Protein AF-A0A6A7SBD0-F1 (afdb_monomer)

Structure (mmCIF, N/CA/C/O backbone):
data_AF-A0A6A7SBD0-F1
#
_entry.id   AF-A0A6A7SBD0-F1
#
loop_
_atom_site.group_PDB
_atom_site.id
_atom_site.type_symbol
_atom_site.label_atom_id
_atom_site.label_alt_id
_atom_site.label_comp_id
_atom_site.label_asym_id
_atom_site.label_entity_id
_atom_site.label_seq_id
_atom_site.pdbx_PDB_ins_code
_atom_site.Cartn_x
_atom_site.Cartn_y
_atom_site.Cartn_z
_atom_site.occupancy
_atom_site.B_iso_or_equiv
_atom_site.auth_seq_id
_atom_site.auth_comp_id
_atom_site.auth_asym_id
_atom_site.auth_atom_id
_atom_site.pdbx_PDB_model_num
ATOM 1 N N . MET A 1 1 ? 14.095 -10.327 -11.064 1.00 76.06 1 MET A N 1
ATOM 2 C CA . MET A 1 1 ? 13.354 -9.265 -10.353 1.00 76.06 1 MET A CA 1
ATOM 3 C C . MET A 1 1 ? 14.350 -8.174 -9.996 1.00 76.06 1 MET A C 1
ATOM 5 O O . MET A 1 1 ? 15.473 -8.538 -9.683 1.00 76.06 1 MET A O 1
ATOM 9 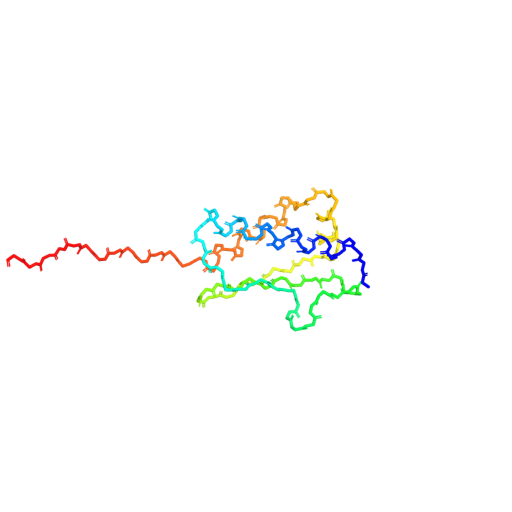N N . SER A 1 2 ? 13.999 -6.894 -10.144 1.00 86.25 2 SER A N 1
ATOM 10 C CA . SER A 1 2 ? 14.930 -5.776 -9.900 1.00 86.25 2 SER A CA 1
ATOM 11 C C . SER A 1 2 ? 15.084 -5.488 -8.402 1.00 86.25 2 SER A C 1
ATOM 13 O O . SER A 1 2 ? 14.084 -5.506 -7.682 1.00 86.25 2 SER A O 1
ATOM 15 N N . ASP A 1 3 ? 16.302 -5.169 -7.955 1.00 91.75 3 ASP A N 1
ATOM 16 C CA . ASP A 1 3 ? 16.601 -4.774 -6.568 1.00 91.75 3 ASP A CA 1
ATOM 17 C C . ASP A 1 3 ? 15.825 -3.517 -6.151 1.00 91.75 3 ASP A C 1
ATOM 19 O O . ASP A 1 3 ? 15.292 -3.451 -5.044 1.00 91.75 3 ASP A O 1
ATOM 23 N N . ALA A 1 4 ? 15.665 -2.556 -7.068 1.00 94.69 4 ALA A N 1
ATOM 24 C CA . ALA A 1 4 ? 14.893 -1.339 -6.819 1.00 94.69 4 ALA A CA 1
ATOM 25 C C . ALA A 1 4 ? 13.416 -1.645 -6.521 1.00 94.69 4 ALA A C 1
ATOM 27 O O . ALA A 1 4 ? 12.821 -1.041 -5.630 1.00 94.69 4 ALA A O 1
ATOM 28 N N . LEU A 1 5 ? 12.831 -2.623 -7.220 1.00 96.00 5 LEU A N 1
ATOM 29 C CA . LEU A 1 5 ? 11.442 -3.026 -7.000 1.00 96.00 5 LEU A CA 1
ATOM 30 C C . LEU A 1 5 ? 11.266 -3.672 -5.619 1.00 96.00 5 LEU A C 1
ATOM 32 O O . LEU A 1 5 ? 10.301 -3.367 -4.923 1.00 96.00 5 LEU A O 1
ATOM 36 N N . MET A 1 6 ? 12.204 -4.535 -5.210 1.00 96.69 6 MET A N 1
ATOM 37 C CA . MET A 1 6 ? 12.191 -5.169 -3.885 1.00 96.69 6 MET A CA 1
ATOM 38 C C . MET A 1 6 ? 12.295 -4.135 -2.768 1.00 96.69 6 MET A C 1
ATOM 40 O O . MET A 1 6 ? 11.414 -4.065 -1.914 1.00 96.69 6 MET A O 1
ATOM 44 N N . HIS A 1 7 ? 13.327 -3.294 -2.806 1.00 97.12 7 HIS A N 1
ATOM 45 C CA . HIS A 1 7 ? 13.550 -2.286 -1.772 1.00 97.12 7 HIS A CA 1
ATOM 46 C C . HIS A 1 7 ? 12.445 -1.231 -1.737 1.00 97.12 7 HIS A C 1
ATOM 48 O O . HIS A 1 7 ? 12.042 -0.774 -0.670 1.00 97.12 7 HIS A O 1
ATOM 54 N N . GLY A 1 8 ? 11.901 -0.873 -2.897 1.00 97.69 8 GLY A N 1
ATOM 55 C CA . GLY A 1 8 ? 10.762 0.024 -2.988 1.00 97.69 8 GLY A CA 1
ATOM 56 C C . GLY A 1 8 ? 9.497 -0.553 -2.351 1.00 97.69 8 GLY A C 1
ATOM 57 O O . GLY A 1 8 ? 8.817 0.123 -1.577 1.00 97.69 8 GLY A O 1
ATOM 58 N N . ALA A 1 9 ? 9.214 -1.831 -2.603 1.00 97.81 9 ALA A N 1
ATOM 59 C CA . ALA A 1 9 ? 8.099 -2.545 -1.993 1.00 97.81 9 ALA A CA 1
ATOM 60 C C . ALA A 1 9 ? 8.260 -2.706 -0.472 1.00 97.81 9 ALA A C 1
ATOM 62 O O . ALA A 1 9 ? 7.289 -2.530 0.270 1.00 97.81 9 ALA A O 1
ATOM 63 N N . GLU A 1 10 ? 9.475 -2.992 0.006 1.00 97.44 10 GLU A N 1
ATOM 64 C CA . GLU A 1 10 ? 9.810 -3.001 1.436 1.00 97.44 10 GLU A CA 1
ATOM 65 C C . GLU A 1 10 ? 9.526 -1.633 2.061 1.00 97.44 10 GLU A C 1
ATOM 67 O O . GLU A 1 10 ? 8.793 -1.544 3.048 1.00 97.44 10 GLU A O 1
ATOM 72 N N . ARG A 1 11 ? 10.000 -0.556 1.427 1.00 97.69 11 ARG A N 1
ATOM 73 C CA . ARG A 1 11 ? 9.817 0.815 1.911 1.00 97.69 11 ARG A CA 1
ATOM 74 C C . ARG A 1 11 ? 8.350 1.227 1.992 1.00 97.69 11 ARG A C 1
ATOM 76 O O . ARG A 1 11 ? 7.925 1.844 2.968 1.00 97.69 11 ARG A O 1
ATOM 83 N N . ILE A 1 12 ? 7.557 0.865 0.987 1.00 98.44 12 ILE A N 1
ATOM 84 C CA . ILE A 1 12 ? 6.108 1.097 0.982 1.00 98.44 12 ILE A CA 1
ATOM 85 C C . ILE A 1 12 ? 5.427 0.278 2.088 1.00 98.44 12 ILE A C 1
ATOM 87 O O . ILE A 1 12 ? 4.554 0.791 2.786 1.00 98.44 12 ILE A O 1
ATOM 91 N N . THR A 1 13 ? 5.849 -0.970 2.302 1.00 98.19 13 THR A N 1
ATOM 92 C CA . THR A 1 13 ? 5.299 -1.836 3.358 1.00 98.19 13 THR A CA 1
ATOM 93 C C . THR A 1 13 ? 5.585 -1.276 4.754 1.00 98.19 13 THR A C 1
ATOM 95 O O . THR A 1 13 ? 4.697 -1.259 5.609 1.00 98.19 13 THR A O 1
ATOM 98 N N . GLU A 1 14 ? 6.799 -0.775 4.994 1.00 97.31 14 GLU A N 1
ATOM 99 C CA . GLU A 1 14 ? 7.148 -0.048 6.220 1.00 97.31 14 GLU A CA 1
ATOM 100 C C . GLU A 1 14 ? 6.254 1.176 6.405 1.00 97.31 14 GLU A C 1
ATOM 102 O O . GLU A 1 14 ? 5.673 1.364 7.475 1.00 97.31 14 GLU A O 1
ATOM 107 N N . ARG A 1 15 ? 6.067 1.961 5.338 1.00 97.62 15 ARG A N 1
ATOM 108 C CA . ARG A 1 15 ? 5.242 3.166 5.379 1.00 97.62 15 ARG A CA 1
ATOM 109 C C . ARG A 1 15 ? 3.786 2.875 5.735 1.00 97.62 15 ARG A C 1
ATOM 111 O O . ARG A 1 15 ? 3.202 3.603 6.537 1.00 97.62 15 ARG A O 1
ATOM 118 N N . VAL A 1 16 ? 3.210 1.794 5.205 1.00 97.88 16 VAL A N 1
ATOM 119 C CA . VAL A 1 16 ? 1.869 1.332 5.600 1.00 97.88 16 VAL A CA 1
ATOM 120 C C . VAL A 1 16 ? 1.807 1.048 7.098 1.00 97.88 16 VAL A C 1
ATOM 122 O O . VAL A 1 16 ? 0.866 1.483 7.758 1.00 97.88 16 VAL A O 1
ATOM 125 N N . ARG A 1 17 ? 2.809 0.361 7.659 1.00 96.94 17 ARG A N 1
ATOM 126 C CA . ARG A 1 17 ? 2.848 0.036 9.095 1.00 96.94 17 ARG A CA 1
ATOM 127 C C . ARG A 1 17 ? 2.981 1.287 9.963 1.00 96.94 17 ARG A C 1
ATOM 129 O O . ARG A 1 17 ? 2.288 1.393 10.973 1.00 96.94 17 ARG A O 1
ATOM 136 N N . GLU A 1 18 ? 3.818 2.243 9.564 1.00 96.50 18 GLU A N 1
ATOM 137 C CA . GLU A 1 18 ? 3.946 3.540 10.244 1.00 96.50 18 GLU A CA 1
ATOM 138 C C . GLU A 1 18 ? 2.609 4.290 10.277 1.00 96.50 18 GLU A C 1
ATOM 140 O O . GLU A 1 18 ? 2.166 4.736 11.337 1.00 96.50 18 GLU A O 1
ATOM 145 N N . ARG A 1 19 ? 1.951 4.400 9.117 1.00 94.94 19 ARG A N 1
ATOM 146 C CA . ARG A 1 19 ? 0.667 5.092 8.962 1.00 94.94 19 ARG A CA 1
ATOM 147 C C . ARG A 1 19 ? -0.447 4.400 9.739 1.00 94.94 19 ARG A C 1
ATOM 149 O O . ARG A 1 19 ? -1.203 5.072 10.435 1.00 94.94 19 ARG A O 1
ATOM 156 N N . ALA A 1 20 ? -0.517 3.073 9.679 1.00 94.00 20 ALA A N 1
ATOM 157 C CA . ALA A 1 20 ? -1.498 2.300 10.429 1.00 94.00 20 ALA A CA 1
ATOM 158 C C . ALA A 1 20 ? -1.331 2.485 11.940 1.00 94.00 20 ALA A C 1
ATOM 160 O O . ALA A 1 20 ? -2.315 2.720 12.635 1.00 94.00 20 ALA A O 1
ATOM 161 N N . ASN A 1 21 ? -0.093 2.461 12.443 1.00 93.50 21 ASN A N 1
ATOM 162 C CA . ASN A 1 21 ? 0.186 2.715 13.854 1.00 93.50 21 ASN A CA 1
ATOM 163 C C . ASN A 1 21 ? -0.226 4.139 14.267 1.00 93.50 21 ASN A C 1
ATOM 165 O O . ASN A 1 21 ? -0.909 4.319 15.272 1.00 93.50 21 ASN A O 1
ATOM 169 N N . ALA A 1 22 ? 0.120 5.151 13.464 1.00 92.75 22 ALA A N 1
ATOM 170 C CA . ALA A 1 22 ? -0.272 6.538 13.723 1.00 92.75 22 ALA A CA 1
ATOM 171 C C . ALA A 1 22 ? -1.800 6.741 13.721 1.00 92.75 22 ALA A C 1
ATOM 173 O O . ALA A 1 22 ? -2.314 7.549 14.492 1.00 92.75 22 ALA A O 1
ATOM 174 N N . ALA A 1 23 ? -2.522 5.992 12.884 1.00 90.25 23 ALA A N 1
ATOM 175 C CA . ALA A 1 23 ? -3.979 6.023 12.777 1.00 90.25 23 ALA A CA 1
ATOM 176 C C . ALA A 1 23 ? -4.701 5.029 13.714 1.00 90.25 23 ALA A C 1
ATOM 178 O O . ALA A 1 23 ? -5.924 4.909 13.647 1.00 90.25 23 ALA A O 1
ATOM 179 N N . ASN A 1 24 ? -3.972 4.304 14.573 1.00 90.00 24 ASN A N 1
ATOM 180 C CA . ASN A 1 24 ? -4.509 3.246 15.436 1.00 90.00 24 ASN A CA 1
ATOM 181 C C . ASN A 1 24 ? -5.341 2.188 14.669 1.00 90.00 24 ASN A C 1
ATOM 183 O O . ASN A 1 24 ? -6.417 1.773 15.100 1.00 90.00 24 ASN A O 1
ATOM 187 N N . VAL A 1 25 ? -4.854 1.773 13.497 1.00 90.44 25 VAL A N 1
ATOM 188 C CA . VAL A 1 25 ? -5.441 0.719 12.659 1.00 90.44 25 VAL A CA 1
ATOM 189 C C . VAL A 1 25 ? -4.730 -0.605 12.945 1.00 90.44 25 VAL A C 1
ATOM 191 O O . VAL A 1 25 ? -3.520 -0.724 12.756 1.00 90.44 25 VAL A O 1
ATOM 194 N N . ALA A 1 26 ? -5.486 -1.623 13.359 1.00 90.81 26 ALA A N 1
ATOM 195 C CA . ALA A 1 26 ? -4.963 -2.974 13.544 1.00 90.81 26 ALA A CA 1
ATOM 196 C C . ALA A 1 26 ? -4.815 -3.694 12.193 1.00 90.81 26 ALA A C 1
ATOM 198 O O . ALA A 1 26 ? -5.810 -4.020 11.542 1.00 90.81 26 ALA A O 1
ATOM 199 N N . LEU A 1 27 ? -3.568 -3.954 11.792 1.00 93.69 27 LEU A N 1
ATOM 200 C CA . LEU A 1 27 ? -3.235 -4.726 10.594 1.00 93.69 27 LEU A CA 1
ATOM 201 C C . LEU A 1 27 ? -3.051 -6.208 10.935 1.00 93.69 27 LEU A C 1
ATOM 203 O O . LEU A 1 27 ? -2.340 -6.543 11.881 1.00 93.69 27 LEU A O 1
ATOM 207 N N . LEU A 1 28 ? -3.645 -7.084 10.128 1.00 94.56 28 LEU A N 1
ATOM 208 C CA . LEU A 1 28 ? -3.382 -8.522 10.140 1.00 94.56 28 LEU A CA 1
ATOM 209 C C . LEU A 1 28 ? -2.191 -8.867 9.246 1.00 94.56 28 LEU A C 1
ATOM 211 O O . LEU A 1 28 ? -1.287 -9.587 9.665 1.00 94.56 28 LEU A O 1
ATOM 215 N N . SER A 1 29 ? -2.180 -8.350 8.017 1.00 95.88 29 SER A N 1
ATOM 216 C CA . SER A 1 29 ? -1.136 -8.650 7.041 1.00 95.88 29 SER A CA 1
ATOM 217 C C . SER A 1 29 ? -0.996 -7.533 5.998 1.00 95.88 29 SER A C 1
ATOM 219 O O . SER A 1 29 ? -1.900 -6.719 5.795 1.00 95.88 29 SER A O 1
ATOM 221 N N . VAL A 1 30 ? 0.174 -7.470 5.359 1.00 97.12 30 VAL A N 1
ATOM 222 C CA . VAL A 1 30 ? 0.454 -6.591 4.215 1.00 97.12 30 VAL A CA 1
ATOM 223 C C . VAL A 1 30 ? 1.303 -7.383 3.227 1.00 97.12 30 VAL A C 1
ATOM 225 O O . VAL A 1 30 ? 2.378 -7.854 3.605 1.00 97.12 30 VAL A O 1
ATOM 228 N N . PHE A 1 31 ? 0.831 -7.556 1.993 1.00 97.25 31 PHE A N 1
ATOM 229 C CA . PHE A 1 31 ? 1.507 -8.381 0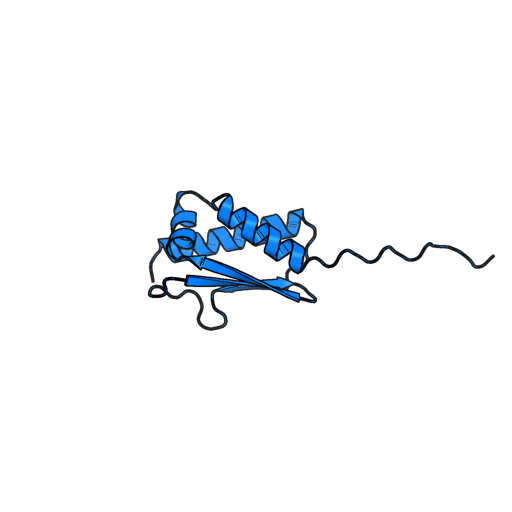.985 1.00 97.25 31 PHE A CA 1
ATOM 230 C C . PHE A 1 31 ? 1.253 -7.901 -0.447 1.00 97.25 31 PHE A C 1
ATOM 232 O O . PHE A 1 31 ? 0.304 -7.170 -0.723 1.00 97.25 31 PHE A O 1
ATOM 239 N N . TRP A 1 32 ? 2.111 -8.331 -1.372 1.00 97.75 32 TRP A N 1
ATOM 240 C CA . TRP A 1 32 ? 2.095 -7.914 -2.775 1.00 97.75 32 TRP A CA 1
ATOM 241 C C . TRP A 1 32 ? 1.574 -9.029 -3.679 1.00 97.75 32 TRP A C 1
ATOM 243 O O . TRP A 1 32 ? 2.039 -10.155 -3.576 1.00 97.75 32 TRP A O 1
ATOM 253 N N . ASN A 1 33 ? 0.639 -8.706 -4.575 1.00 96.06 33 ASN A N 1
ATOM 254 C CA . ASN A 1 33 ? 0.072 -9.585 -5.612 1.00 96.06 33 ASN A CA 1
ATOM 255 C C . ASN A 1 33 ? -0.426 -10.965 -5.126 1.00 96.06 33 ASN A C 1
ATOM 257 O O . ASN A 1 33 ? -0.463 -11.917 -5.903 1.00 96.06 33 ASN A O 1
ATOM 261 N N . GLY A 1 34 ? -0.831 -11.094 -3.859 1.00 91.38 34 GLY A N 1
ATOM 262 C CA . GLY A 1 34 ? -1.234 -12.388 -3.295 1.00 91.38 34 GLY A CA 1
ATOM 263 C C . GLY A 1 34 ? -0.059 -13.348 -3.118 1.00 91.38 34 GLY A C 1
ATOM 264 O O . GLY A 1 34 ? 1.039 -12.939 -2.748 1.00 91.38 34 GLY A O 1
ATOM 265 N N . ASP A 1 35 ? -0.301 -14.628 -3.396 1.00 89.06 35 ASP A N 1
ATOM 266 C CA . ASP A 1 35 ? 0.699 -15.692 -3.240 1.00 89.06 35 ASP A CA 1
ATOM 267 C C . ASP A 1 35 ? 1.845 -15.598 -4.263 1.00 89.06 35 ASP A C 1
ATOM 269 O O . ASP A 1 35 ? 2.901 -16.197 -4.068 1.00 89.06 35 ASP A O 1
ATOM 273 N N . GLU A 1 36 ? 1.655 -14.850 -5.357 1.00 88.25 36 GLU A N 1
ATOM 274 C CA . GLU A 1 36 ? 2.672 -14.688 -6.404 1.00 88.25 36 GLU A CA 1
ATOM 275 C C . GLU A 1 36 ? 3.828 -13.776 -5.969 1.00 88.25 36 GLU A C 1
ATOM 277 O O . GLU A 1 36 ? 4.940 -13.906 -6.485 1.00 88.25 36 GLU A O 1
ATOM 282 N N . GLY A 1 37 ? 3.592 -12.859 -5.024 1.00 92.75 37 GLY A N 1
ATOM 283 C CA . GLY A 1 37 ? 4.574 -11.843 -4.656 1.00 92.75 37 GLY A CA 1
ATOM 284 C C . GLY A 1 37 ? 4.849 -10.838 -5.783 1.00 92.75 37 GLY A C 1
ATOM 285 O O . GLY A 1 37 ? 4.128 -10.736 -6.775 1.00 92.75 37 GLY A O 1
ATOM 286 N N . LEU A 1 38 ? 5.907 -10.042 -5.635 1.00 95.12 38 LEU A N 1
ATOM 287 C CA . LEU A 1 38 ? 6.276 -9.032 -6.633 1.00 95.12 38 LEU A CA 1
ATOM 288 C C . LEU A 1 38 ? 6.583 -9.659 -7.998 1.00 95.12 38 LEU A C 1
ATOM 290 O O . LEU A 1 38 ? 7.270 -10.676 -8.098 1.00 95.12 38 LEU A O 1
ATOM 294 N N . ARG A 1 39 ? 6.130 -8.998 -9.066 1.00 93.56 39 ARG A N 1
ATOM 295 C CA . ARG A 1 39 ? 6.326 -9.461 -10.446 1.00 93.56 39 ARG A CA 1
ATOM 296 C C . ARG A 1 39 ? 7.197 -8.487 -11.215 1.00 93.56 39 ARG A C 1
ATOM 298 O O . ARG A 1 39 ? 6.765 -7.386 -11.528 1.00 93.56 39 ARG A O 1
ATOM 305 N N . GLY A 1 40 ? 8.431 -8.884 -11.518 1.00 91.38 40 GLY A N 1
ATOM 306 C CA . GLY A 1 40 ? 9.409 -7.993 -12.154 1.00 91.38 40 GLY A CA 1
ATOM 307 C C . GLY A 1 40 ? 9.086 -7.581 -13.596 1.00 91.38 40 GLY A C 1
ATOM 308 O O . GLY A 1 40 ? 9.703 -6.648 -14.091 1.00 91.38 40 GLY A O 1
ATOM 309 N N . ASP A 1 41 ? 8.172 -8.285 -14.259 1.00 91.69 41 ASP A N 1
ATOM 310 C CA . ASP A 1 41 ? 7.715 -8.058 -15.634 1.00 91.69 41 ASP A CA 1
ATOM 311 C C . ASP A 1 41 ? 6.339 -7.376 -15.716 1.00 91.69 41 ASP A C 1
ATOM 313 O O . ASP A 1 41 ? 5.873 -7.072 -16.811 1.00 91.69 41 ASP A O 1
ATOM 317 N N . ALA A 1 42 ? 5.674 -7.156 -14.579 1.00 92.94 42 ALA A N 1
ATOM 318 C CA . ALA A 1 42 ? 4.369 -6.513 -14.541 1.00 92.94 42 ALA A CA 1
ATOM 319 C C . ALA A 1 42 ? 4.510 -4.988 -14.503 1.00 92.94 42 ALA A C 1
ATOM 321 O O . ALA A 1 42 ? 5.331 -4.457 -13.757 1.00 92.94 42 ALA A O 1
ATOM 322 N N . ASP A 1 43 ? 3.652 -4.276 -15.232 1.00 94.94 43 ASP A N 1
ATOM 323 C CA . ASP A 1 43 ? 3.581 -2.808 -15.170 1.00 94.94 43 ASP A CA 1
ATOM 324 C C . ASP A 1 43 ? 2.910 -2.313 -13.878 1.00 94.94 43 ASP A C 1
ATOM 326 O O . ASP A 1 43 ? 3.161 -1.196 -13.425 1.00 94.94 43 ASP A O 1
ATOM 330 N N . LEU A 1 44 ? 2.064 -3.154 -13.273 1.00 96.81 44 LEU A N 1
ATOM 331 C CA . LEU A 1 44 ? 1.310 -2.869 -12.056 1.00 96.81 44 LEU A CA 1
ATOM 332 C C . LEU A 1 44 ? 1.611 -3.905 -10.970 1.00 96.81 44 LEU A C 1
ATOM 334 O O . LEU A 1 44 ? 1.578 -5.110 -11.214 1.00 96.81 44 LEU A O 1
ATOM 338 N N . GLN A 1 45 ? 1.820 -3.414 -9.753 1.00 97.50 45 GLN A N 1
ATOM 339 C CA . GLN A 1 45 ? 1.885 -4.177 -8.514 1.00 97.50 45 GLN A CA 1
ATOM 340 C C . GLN A 1 45 ? 0.664 -3.826 -7.660 1.00 97.50 45 GLN A C 1
ATOM 342 O O . GLN A 1 45 ? 0.300 -2.660 -7.515 1.00 97.50 45 GLN A O 1
ATOM 347 N N . THR A 1 46 ? 0.029 -4.827 -7.068 1.00 97.81 46 THR A N 1
ATOM 348 C CA . THR A 1 46 ? -1.085 -4.646 -6.138 1.00 97.81 46 THR A CA 1
ATOM 349 C C . THR A 1 46 ? -0.614 -4.919 -4.722 1.00 97.81 46 THR A C 1
ATOM 351 O O . THR A 1 46 ? -0.205 -6.033 -4.404 1.00 97.81 46 THR A O 1
ATOM 354 N N . LEU A 1 47 ? -0.721 -3.918 -3.860 1.00 98.31 47 LEU A N 1
ATOM 355 C CA . LEU A 1 47 ? -0.538 -4.057 -2.426 1.00 98.31 47 LEU A CA 1
ATOM 356 C C . LEU A 1 47 ? -1.878 -4.385 -1.772 1.00 98.31 47 LEU A C 1
ATOM 358 O O . LEU A 1 47 ? -2.849 -3.642 -1.919 1.00 98.31 47 LEU A O 1
ATOM 362 N N . PHE A 1 48 ? -1.921 -5.480 -1.029 1.00 97.94 48 PHE A N 1
ATOM 363 C CA . PHE A 1 48 ? -3.042 -5.854 -0.181 1.00 97.94 48 PHE A CA 1
ATOM 364 C C . PHE A 1 48 ? -2.725 -5.451 1.254 1.00 97.94 48 PHE A C 1
ATOM 366 O O . PHE A 1 48 ? -1.650 -5.759 1.770 1.00 97.94 48 PHE A O 1
ATOM 373 N N . ILE A 1 49 ? -3.664 -4.750 1.885 1.00 97.38 49 ILE A N 1
ATOM 374 C CA . ILE A 1 49 ? -3.575 -4.319 3.280 1.00 97.38 49 ILE A CA 1
ATOM 375 C C . ILE A 1 49 ? -4.768 -4.932 4.003 1.00 97.38 49 ILE A C 1
ATOM 377 O O . ILE A 1 49 ? -5.910 -4.520 3.791 1.00 97.38 49 ILE A O 1
ATOM 381 N N . GLU A 1 50 ? -4.514 -5.939 4.828 1.00 95.44 50 GLU A N 1
ATOM 382 C CA . GLU A 1 50 ? -5.555 -6.648 5.562 1.00 95.44 50 GLU A CA 1
ATOM 383 C C . GLU A 1 50 ? -5.686 -6.083 6.970 1.00 95.44 50 GLU A C 1
ATOM 385 O O . GLU A 1 50 ? -4.751 -6.143 7.769 1.00 95.44 50 GLU A O 1
ATOM 390 N N . GLY A 1 51 ? -6.862 -5.539 7.273 1.00 92.25 51 GLY A N 1
ATOM 391 C CA . GLY A 1 51 ? -7.306 -5.246 8.629 1.00 92.25 51 GLY A CA 1
ATOM 392 C C . GLY A 1 51 ? -8.165 -6.380 9.188 1.00 92.25 51 GLY A C 1
ATOM 393 O O . GLY A 1 51 ? -8.434 -7.373 8.517 1.00 92.25 51 GLY A O 1
ATOM 394 N N . VAL A 1 52 ? -8.630 -6.213 10.426 1.00 88.81 52 VAL A N 1
ATOM 395 C CA . VAL A 1 52 ? -9.410 -7.243 11.141 1.00 88.81 52 VAL A CA 1
ATOM 396 C C . VAL A 1 52 ? -10.724 -7.596 10.433 1.00 88.81 52 VAL A C 1
ATOM 398 O O . VAL A 1 52 ? -11.103 -8.762 10.393 1.00 88.81 52 VAL A O 1
ATOM 401 N N . GLU A 1 53 ? -11.418 -6.603 9.873 1.00 86.44 53 GLU A N 1
ATOM 402 C CA . GLU A 1 53 ? -12.736 -6.802 9.248 1.00 86.44 53 GLU A CA 1
ATOM 403 C C . GLU A 1 53 ? -12.731 -6.640 7.726 1.00 86.44 53 GLU A C 1
ATOM 405 O O . GLU A 1 53 ? -13.626 -7.134 7.039 1.00 86.44 53 GLU A O 1
ATOM 410 N N . LYS A 1 54 ? -11.762 -5.895 7.189 1.00 92.75 54 LYS A N 1
ATOM 411 C CA . LYS A 1 54 ? -11.749 -5.456 5.793 1.00 92.75 54 LYS A CA 1
ATOM 412 C C . LYS A 1 54 ? -10.342 -5.502 5.222 1.00 92.75 54 LYS A C 1
ATOM 414 O O . LYS A 1 54 ? -9.365 -5.257 5.925 1.00 92.75 54 LYS A O 1
ATOM 419 N N . THR A 1 55 ? -10.278 -5.708 3.914 1.00 95.00 55 THR A N 1
ATOM 420 C CA . THR A 1 55 ? -9.044 -5.657 3.131 1.00 95.00 55 THR A CA 1
ATOM 421 C C . THR A 1 55 ? -9.113 -4.497 2.150 1.00 95.00 55 THR A C 1
ATOM 423 O O . THR A 1 55 ? -10.081 -4.385 1.395 1.00 95.00 55 THR A O 1
ATOM 426 N N . ALA A 1 56 ? -8.072 -3.669 2.123 1.00 96.50 56 ALA A N 1
ATOM 427 C CA . ALA A 1 56 ? -7.861 -2.671 1.083 1.00 96.50 56 ALA A CA 1
ATOM 428 C C . ALA A 1 56 ? -6.887 -3.186 0.025 1.00 96.50 56 ALA A C 1
ATOM 430 O O . ALA A 1 56 ? -6.063 -4.071 0.275 1.00 96.50 56 ALA A O 1
ATOM 431 N N . ARG A 1 57 ? -6.980 -2.602 -1.169 1.00 97.06 57 ARG A N 1
ATOM 432 C CA . ARG A 1 57 ? -6.089 -2.880 -2.295 1.00 97.06 57 ARG A CA 1
ATOM 433 C C . ARG A 1 57 ? -5.591 -1.563 -2.862 1.00 97.06 57 ARG A C 1
ATOM 435 O O . ARG A 1 57 ? -6.402 -0.685 -3.139 1.00 97.06 57 ARG A O 1
ATOM 442 N N . VAL A 1 58 ? -4.285 -1.458 -3.067 1.00 98.12 58 VAL A N 1
ATOM 443 C CA . VAL A 1 58 ? -3.648 -0.300 -3.697 1.00 98.12 58 VAL A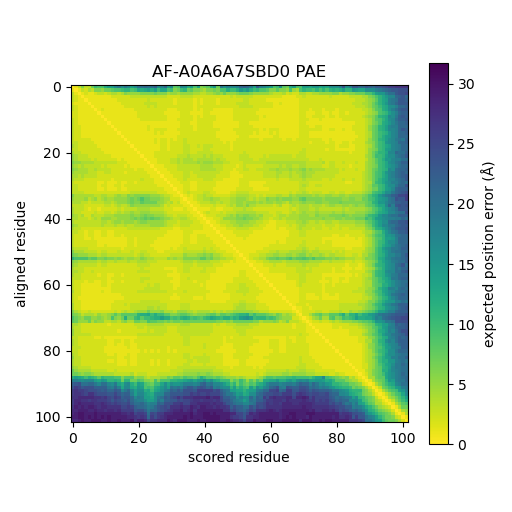 CA 1
ATOM 444 C C . VAL A 1 58 ? -2.899 -0.783 -4.929 1.00 98.12 58 VAL A C 1
ATOM 446 O O . VAL A 1 58 ? -1.988 -1.599 -4.820 1.00 98.12 58 VAL A O 1
ATOM 449 N N . ALA A 1 59 ? -3.299 -0.305 -6.105 1.00 97.56 59 ALA A N 1
ATOM 450 C CA . ALA A 1 59 ? -2.597 -0.582 -7.352 1.00 97.56 59 ALA A CA 1
ATOM 451 C C . ALA A 1 59 ? -1.550 0.508 -7.591 1.00 97.56 59 ALA A C 1
ATOM 453 O O . ALA A 1 59 ? -1.882 1.692 -7.620 1.00 97.56 59 ALA A O 1
ATOM 454 N N . LEU A 1 60 ? -0.297 0.102 -7.762 1.00 98.00 60 LEU A N 1
ATOM 455 C CA . LEU A 1 60 ? 0.844 0.980 -7.995 1.00 98.00 60 LEU A CA 1
ATOM 456 C C . LEU A 1 60 ? 1.580 0.528 -9.246 1.00 98.00 60 LEU A C 1
ATOM 458 O O . LEU A 1 60 ? 1.710 -0.666 -9.501 1.00 98.00 60 LEU A O 1
ATOM 462 N N . THR A 1 61 ? 2.094 1.473 -10.020 1.00 97.50 61 THR A N 1
ATOM 463 C CA . THR A 1 61 ? 2.991 1.134 -11.129 1.00 97.50 61 THR A CA 1
ATOM 464 C C . THR A 1 61 ? 4.321 0.603 -10.602 1.00 97.50 61 THR A C 1
ATOM 466 O O . THR A 1 61 ? 4.782 1.002 -9.529 1.00 97.50 61 THR A O 1
ATOM 469 N N . SER A 1 62 ? 4.977 -0.268 -11.365 1.00 96.12 62 SER A N 1
ATOM 470 C CA . SER A 1 62 ? 6.321 -0.753 -11.022 1.00 96.12 62 SER A CA 1
ATOM 471 C C . SER A 1 62 ? 7.344 0.379 -10.899 1.00 96.12 62 SER A C 1
ATOM 473 O O . SER A 1 62 ? 8.268 0.266 -10.093 1.00 96.12 62 SER A O 1
ATOM 475 N N . ASP A 1 63 ? 7.139 1.493 -11.607 1.00 95.38 63 ASP A N 1
ATOM 476 C CA . ASP A 1 63 ? 7.944 2.711 -11.477 1.00 95.38 63 ASP A CA 1
ATOM 477 C C . ASP A 1 63 ? 7.711 3.417 -10.137 1.00 95.38 63 ASP A C 1
ATOM 479 O O . ASP A 1 63 ? 8.671 3.800 -9.474 1.00 95.38 63 ASP A O 1
ATOM 483 N N . GLN A 1 64 ? 6.457 3.545 -9.686 1.00 96.62 64 GLN A N 1
ATOM 484 C CA . GLN A 1 64 ? 6.147 4.097 -8.360 1.00 96.62 64 GLN A CA 1
ATOM 485 C C . GLN A 1 64 ? 6.719 3.234 -7.235 1.00 96.62 64 GLN A C 1
ATOM 487 O O . GLN A 1 64 ? 7.225 3.772 -6.250 1.00 96.62 64 GLN A O 1
ATOM 492 N N . VAL A 1 65 ? 6.649 1.906 -7.379 1.00 97.31 65 VAL A N 1
ATOM 493 C CA . VAL A 1 65 ? 7.242 0.984 -6.406 1.00 97.31 65 VAL A CA 1
ATOM 494 C C . VAL A 1 65 ? 8.758 1.129 -6.427 1.00 97.31 65 VAL A C 1
ATOM 496 O O . VAL A 1 65 ? 9.342 1.443 -5.399 1.00 97.31 65 VAL A O 1
ATOM 499 N N . SER A 1 66 ? 9.398 0.993 -7.588 1.00 96.25 66 SER A N 1
ATOM 500 C CA . SER A 1 66 ? 10.860 1.067 -7.705 1.00 96.25 66 SER A CA 1
ATOM 501 C C . SER A 1 66 ? 11.414 2.425 -7.269 1.00 96.25 66 SER A C 1
ATOM 503 O O . SER A 1 66 ? 12.413 2.474 -6.555 1.00 96.25 66 SER A O 1
ATOM 505 N N . GLY A 1 67 ? 10.746 3.528 -7.616 1.00 95.38 67 GLY A N 1
ATOM 506 C CA . GLY A 1 67 ? 11.149 4.881 -7.224 1.00 95.38 67 GLY A CA 1
ATOM 507 C C . GLY A 1 67 ? 11.151 5.110 -5.709 1.00 95.38 67 GLY A C 1
ATOM 508 O O . GLY A 1 67 ? 11.923 5.934 -5.214 1.00 95.38 67 GLY A O 1
ATOM 509 N N . ALA A 1 68 ? 10.366 4.335 -4.950 1.00 95.88 68 ALA A N 1
ATOM 510 C CA . ALA A 1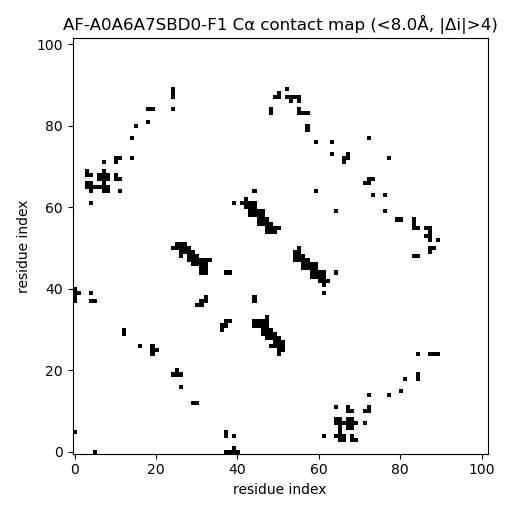 68 ? 10.365 4.413 -3.492 1.00 95.88 68 ALA A CA 1
ATOM 5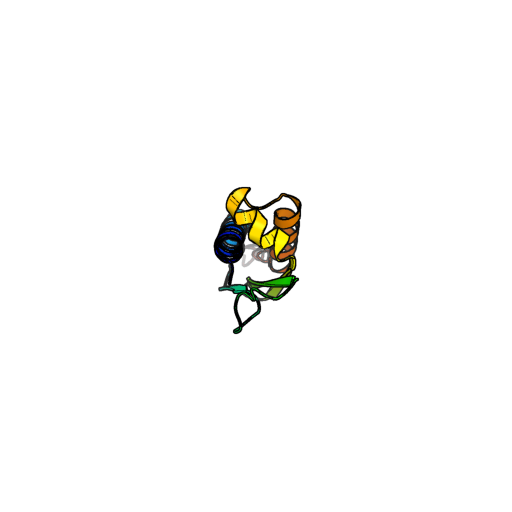11 C C . ALA A 1 68 ? 11.676 3.923 -2.847 1.00 95.88 68 ALA A C 1
ATOM 513 O O . ALA A 1 68 ? 11.946 4.278 -1.698 1.00 95.88 68 ALA A O 1
ATOM 514 N N . SER A 1 69 ? 12.497 3.148 -3.568 1.00 93.81 69 SER A N 1
ATOM 515 C CA . SER A 1 69 ? 13.786 2.642 -3.069 1.00 93.81 69 SER A CA 1
ATOM 516 C C . SER A 1 69 ? 14.844 3.735 -2.885 1.00 93.81 69 SER A C 1
ATOM 518 O O . SER A 1 69 ? 15.623 3.679 -1.937 1.00 93.81 69 SER A O 1
ATOM 520 N N . GLU A 1 70 ? 14.848 4.750 -3.751 1.00 84.12 70 GLU A N 1
ATOM 521 C CA . GLU A 1 70 ? 15.859 5.815 -3.757 1.00 84.12 70 GLU A CA 1
ATOM 522 C C . GLU A 1 70 ? 15.335 7.111 -3.125 1.00 84.12 70 GLU A C 1
ATOM 524 O O . GLU A 1 70 ? 16.029 7.753 -2.337 1.00 84.12 70 GLU A O 1
ATOM 529 N N . GLY A 1 71 ? 14.099 7.499 -3.465 1.00 79.56 71 GLY A N 1
ATOM 530 C CA . GLY A 1 71 ? 13.500 8.779 -3.067 1.00 79.56 71 GLY A CA 1
ATOM 531 C C . GLY A 1 71 ? 12.573 8.709 -1.852 1.00 79.56 71 GLY A C 1
ATOM 532 O O . GLY A 1 71 ? 12.111 9.746 -1.374 1.00 79.56 71 GLY A O 1
ATOM 533 N N . GLY A 1 72 ? 12.292 7.504 -1.349 1.00 90.31 72 GLY A N 1
ATOM 534 C CA . GLY A 1 72 ? 11.235 7.266 -0.371 1.00 90.31 72 GLY A CA 1
ATOM 535 C C . GLY A 1 72 ? 9.833 7.294 -0.988 1.00 90.31 72 GLY A C 1
ATOM 536 O O . GLY A 1 72 ? 9.647 7.493 -2.187 1.00 90.31 72 GLY A O 1
ATOM 537 N N . VAL A 1 73 ? 8.816 7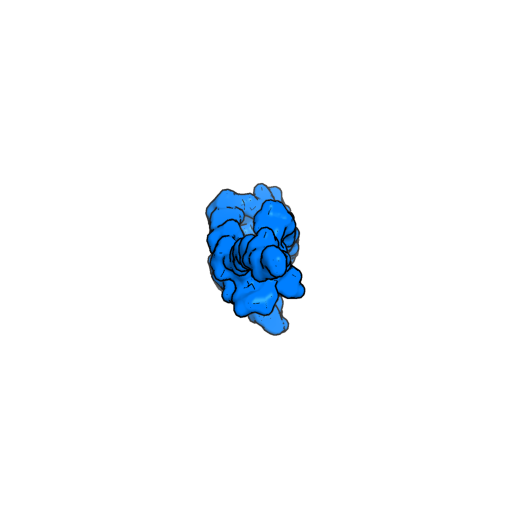.063 -0.155 1.00 95.38 73 VAL A N 1
ATOM 538 C CA . VAL A 1 73 ? 7.421 7.014 -0.614 1.00 95.38 73 VAL A CA 1
ATOM 539 C C . VAL A 1 73 ? 6.963 8.411 -1.029 1.00 95.38 73 VAL A C 1
ATOM 541 O O . VAL A 1 73 ? 6.943 9.335 -0.217 1.00 95.38 73 VAL A O 1
ATOM 544 N N . THR A 1 74 ? 6.604 8.560 -2.304 1.00 95.69 74 THR A N 1
ATOM 545 C CA . THR A 1 74 ? 6.114 9.833 -2.851 1.00 95.69 74 THR A CA 1
ATOM 546 C C . THR A 1 74 ? 4.780 10.248 -2.212 1.00 95.69 74 THR A C 1
ATOM 548 O O . THR A 1 74 ? 4.018 9.374 -1.792 1.00 95.69 74 THR A O 1
ATOM 551 N N . PRO A 1 75 ? 4.448 11.554 -2.171 1.00 96.56 75 PRO A N 1
ATOM 552 C CA . PRO A 1 75 ? 3.188 12.028 -1.596 1.00 96.56 75 PRO A CA 1
ATOM 553 C C . PRO A 1 75 ? 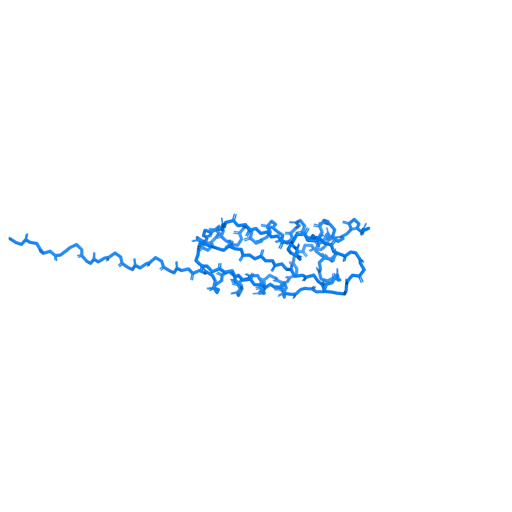1.938 11.400 -2.222 1.00 96.56 75 PRO A C 1
ATOM 555 O O . PRO A 1 75 ? 0.995 11.092 -1.501 1.00 96.56 75 PRO A O 1
ATOM 558 N N . ASP A 1 76 ? 1.945 11.163 -3.537 1.00 96.12 76 ASP A N 1
ATOM 559 C CA . ASP A 1 76 ? 0.807 10.555 -4.236 1.00 96.12 76 ASP A CA 1
ATOM 560 C C . ASP A 1 76 ? 0.592 9.100 -3.803 1.00 96.12 76 ASP A C 1
ATOM 562 O O . ASP A 1 76 ? -0.536 8.681 -3.552 1.00 96.12 76 ASP A O 1
ATOM 566 N N . VAL A 1 77 ? 1.678 8.330 -3.656 1.00 97.44 77 VAL A N 1
ATOM 567 C CA . VAL A 1 77 ? 1.595 6.967 -3.114 1.00 97.44 77 VAL A CA 1
ATOM 568 C C . VAL A 1 77 ? 1.133 7.015 -1.660 1.00 97.44 77 VAL A C 1
ATOM 570 O O . VAL A 1 77 ? 0.232 6.275 -1.289 1.00 97.44 77 VAL A O 1
ATOM 573 N N . ASP A 1 78 ? 1.695 7.908 -0.846 1.00 97.25 78 ASP A N 1
ATOM 574 C CA . ASP A 1 78 ? 1.346 8.043 0.572 1.00 97.25 78 ASP A CA 1
ATOM 575 C C . ASP A 1 78 ? -0.141 8.399 0.773 1.00 97.25 78 ASP A C 1
ATOM 577 O O . ASP A 1 78 ? -0.782 7.858 1.672 1.00 97.25 78 ASP A O 1
ATOM 581 N N . ALA A 1 79 ? -0.716 9.231 -0.102 1.00 97.25 79 ALA A N 1
ATOM 582 C CA . ALA A 1 79 ? -2.144 9.552 -0.104 1.00 97.25 79 ALA A CA 1
ATOM 583 C C . ALA A 1 79 ? -3.022 8.327 -0.412 1.00 97.25 79 ALA A C 1
ATOM 585 O O . ALA A 1 79 ? -4.025 8.106 0.267 1.00 97.25 79 ALA A O 1
ATOM 586 N N . LEU A 1 80 ? -2.622 7.490 -1.377 1.00 97.62 80 LEU A N 1
ATOM 587 C CA . LEU A 1 80 ? -3.320 6.234 -1.677 1.00 97.62 80 LEU A CA 1
ATOM 588 C C . LEU A 1 80 ? -3.265 5.251 -0.498 1.00 97.62 80 LEU A C 1
ATOM 590 O O . LEU A 1 80 ? -4.251 4.572 -0.208 1.00 97.62 80 LEU A O 1
ATOM 594 N N . LEU A 1 81 ? -2.127 5.175 0.202 1.00 97.44 81 LEU A N 1
ATOM 595 C CA . LEU A 1 81 ? -1.996 4.345 1.403 1.00 97.44 81 LEU A CA 1
ATOM 596 C C . LEU A 1 81 ? -2.898 4.856 2.535 1.00 97.44 81 LEU A C 1
ATOM 598 O O . LEU A 1 81 ? -3.522 4.056 3.230 1.00 97.44 81 LEU A O 1
ATOM 602 N N . GLU A 1 82 ? -2.983 6.174 2.717 1.00 96.00 82 GLU A N 1
ATOM 603 C CA . GLU A 1 82 ? -3.855 6.798 3.713 1.00 96.00 82 GLU A CA 1
ATOM 604 C C . GLU A 1 82 ? -5.338 6.524 3.422 1.00 96.00 82 GLU A C 1
ATOM 606 O O . GLU A 1 82 ? -6.074 6.105 4.317 1.00 96.00 82 GLU A O 1
ATOM 611 N N . GLU A 1 83 ? -5.772 6.670 2.170 1.00 95.56 83 GLU A N 1
ATOM 612 C CA . GLU A 1 83 ? -7.133 6.324 1.746 1.00 95.56 83 GLU A CA 1
ATOM 613 C C . GLU A 1 83 ? -7.448 4.841 2.004 1.00 95.56 83 GLU A C 1
ATOM 615 O O . GLU A 1 83 ? -8.487 4.505 2.582 1.00 95.56 83 GLU A O 1
ATOM 620 N N . ALA A 1 84 ? -6.520 3.950 1.650 1.00 96.19 84 ALA A N 1
ATOM 621 C CA . ALA A 1 84 ? -6.660 2.519 1.881 1.00 96.19 84 ALA A CA 1
ATOM 622 C C . ALA A 1 84 ? -6.801 2.187 3.374 1.00 96.19 84 ALA A C 1
ATOM 624 O O . ALA A 1 84 ? -7.704 1.436 3.752 1.00 96.19 84 ALA A O 1
ATOM 625 N N . LEU A 1 85 ? -5.971 2.782 4.232 1.00 95.31 85 LEU A N 1
ATOM 626 C CA . LEU A 1 85 ? -6.044 2.595 5.682 1.00 95.31 85 LEU A CA 1
ATOM 627 C C . LEU A 1 85 ? -7.352 3.132 6.268 1.00 95.31 85 LEU A C 1
ATOM 629 O O . LEU A 1 85 ? -7.981 2.448 7.074 1.00 95.31 85 LEU A O 1
ATOM 633 N N . ASN A 1 86 ? -7.814 4.298 5.816 1.00 92.50 86 ASN A N 1
ATOM 634 C CA . ASN A 1 86 ? -9.099 4.859 6.232 1.00 92.50 86 ASN A CA 1
ATOM 635 C C . ASN A 1 86 ? -10.282 3.966 5.823 1.00 92.50 86 ASN A C 1
ATOM 637 O O . ASN A 1 86 ? -11.266 3.875 6.553 1.00 92.50 86 ASN A O 1
ATOM 641 N N . SER A 1 87 ? -10.184 3.264 4.690 1.00 91.31 87 SER A N 1
ATOM 642 C CA . SER A 1 87 ? -11.242 2.357 4.221 1.00 91.31 87 SER A CA 1
ATOM 643 C C . SER A 1 87 ? -11.397 1.089 5.076 1.00 91.31 87 SER A C 1
ATOM 645 O O . SER A 1 87 ? -12.504 0.544 5.188 1.00 91.31 87 SER A O 1
ATOM 647 N N . ILE A 1 88 ? -10.303 0.631 5.699 1.00 90.81 88 ILE A N 1
ATOM 648 C CA . ILE A 1 88 ? -10.285 -0.540 6.592 1.00 90.81 88 ILE A CA 1
ATOM 649 C C . ILE A 1 88 ? -10.350 -0.158 8.067 1.00 90.81 88 ILE A C 1
ATOM 651 O O . ILE A 1 88 ? -10.548 -1.032 8.910 1.00 90.81 88 ILE A O 1
ATOM 655 N N . HIS A 1 89 ? -10.197 1.127 8.388 1.00 83.81 89 HIS A N 1
ATOM 656 C CA . HIS A 1 89 ? -10.366 1.620 9.740 1.00 83.81 89 HIS A CA 1
ATOM 657 C C . HIS A 1 89 ? -11.819 1.418 10.175 1.00 83.81 89 HIS A C 1
ATOM 659 O O . HIS A 1 89 ? -12.763 1.940 9.577 1.00 83.81 89 HIS A O 1
ATOM 665 N N . VAL A 1 90 ? -11.989 0.651 11.245 1.00 68.69 90 VAL A N 1
ATOM 666 C CA . VAL A 1 90 ? -13.257 0.528 11.954 1.00 68.69 90 VAL A CA 1
ATOM 667 C C . VAL A 1 90 ? -13.122 1.413 13.185 1.00 68.69 90 VAL A C 1
ATOM 669 O O . VAL A 1 90 ? -12.346 1.066 14.081 1.00 68.69 90 VAL A O 1
ATOM 672 N N . PRO A 1 91 ? -13.802 2.572 13.247 1.00 64.12 91 PRO A N 1
ATOM 673 C CA . PRO A 1 91 ? -13.774 3.373 14.456 1.00 64.12 91 PRO A CA 1
ATOM 674 C C . PRO A 1 91 ? -14.327 2.522 15.596 1.00 64.12 91 PRO A C 1
ATOM 676 O O . PRO A 1 91 ? -15.360 1.866 15.439 1.00 64.12 91 PRO A O 1
ATOM 679 N N . ALA A 1 92 ? -13.634 2.520 16.736 1.00 59.25 92 ALA A N 1
ATOM 680 C CA . ALA A 1 92 ? -14.152 1.883 17.936 1.00 59.25 92 ALA A CA 1
ATOM 681 C C . ALA A 1 92 ? -15.569 2.419 18.175 1.00 59.25 92 ALA A C 1
ATOM 683 O O . ALA A 1 92 ? -15.765 3.636 18.257 1.00 59.25 92 ALA A O 1
ATOM 684 N N . ALA A 1 93 ? -16.558 1.522 18.223 1.00 57.31 93 ALA A N 1
ATOM 685 C CA . ALA A 1 93 ? -17.911 1.916 18.577 1.00 57.31 93 ALA A CA 1
ATOM 686 C C . ALA A 1 93 ? -17.831 2.679 19.908 1.00 57.31 93 ALA A C 1
ATOM 688 O O . ALA A 1 93 ? -17.128 2.215 20.813 1.00 57.31 93 ALA A O 1
ATOM 689 N N . PRO A 1 94 ? -18.481 3.851 20.036 1.00 53.94 94 PRO A N 1
ATOM 690 C CA . PRO A 1 94 ? -18.485 4.556 21.304 1.00 53.94 94 PRO A CA 1
ATOM 691 C C . PRO A 1 94 ? -18.987 3.584 22.368 1.00 53.94 94 PRO A C 1
ATOM 693 O O . PRO A 1 94 ? -20.038 2.962 22.187 1.00 53.94 94 PRO A O 1
ATOM 696 N N . SER A 1 95 ? -18.212 3.416 23.444 1.00 56.81 95 SER A N 1
ATOM 697 C CA . SER A 1 95 ? -18.647 2.623 24.589 1.00 56.81 95 SER A CA 1
ATOM 698 C C . SER A 1 95 ? -20.051 3.095 24.974 1.00 56.81 95 SER A C 1
ATOM 700 O O . SER A 1 95 ? -20.259 4.313 25.066 1.00 56.81 95 SER A O 1
ATOM 702 N N . PRO A 1 96 ? -21.034 2.188 25.147 1.00 67.94 96 PRO A N 1
ATOM 703 C CA . PRO A 1 96 ? -22.355 2.599 25.593 1.00 67.94 96 PRO A CA 1
ATOM 704 C C . PRO A 1 96 ? -22.191 3.398 26.892 1.00 67.94 96 PRO A C 1
ATOM 706 O O . PRO A 1 96 ? -21.316 3.054 27.693 1.00 67.94 96 PRO A O 1
ATOM 709 N N . PRO A 1 97 ? -22.960 4.484 27.092 1.00 66.19 97 PRO A N 1
ATOM 710 C CA . PRO A 1 97 ? -22.831 5.288 28.296 1.00 66.19 97 PRO A CA 1
ATOM 711 C C . PRO A 1 97 ? -22.936 4.376 29.520 1.00 66.19 97 PRO A C 1
AT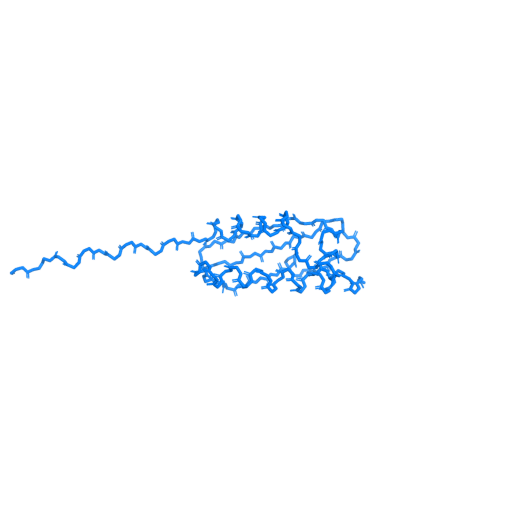OM 713 O O . PRO A 1 97 ? -23.875 3.584 29.622 1.00 66.19 97 PRO A O 1
ATOM 716 N N . GLU A 1 98 ? -21.968 4.475 30.433 1.00 62.59 98 GLU A N 1
ATOM 717 C CA . GLU A 1 98 ? -22.070 3.885 31.767 1.00 62.59 98 GLU A CA 1
ATOM 718 C C . GLU A 1 98 ? -23.236 4.578 32.477 1.00 62.59 98 GLU A C 1
ATOM 720 O O . GLU A 1 98 ? -23.100 5.648 33.066 1.00 62.59 98 GLU A O 1
ATOM 725 N N . GLY A 1 99 ? -24.432 4.024 32.314 1.00 62.00 99 GLY A N 1
ATOM 726 C CA . GLY A 1 99 ? -25.655 4.697 32.703 1.00 62.00 99 GLY A CA 1
ATOM 727 C C . GLY A 1 99 ? -26.778 3.718 32.968 1.00 62.00 99 GLY A C 1
ATOM 728 O O . GLY A 1 99 ? -27.538 3.381 32.066 1.00 62.00 99 GLY A O 1
ATOM 729 N N . GLY A 1 100 ? -26.930 3.364 34.243 1.00 47.41 100 GLY A N 1
ATOM 730 C CA . GLY A 1 100 ? -28.251 3.145 34.820 1.00 47.41 100 GLY A CA 1
ATOM 731 C C . GLY A 1 100 ? -28.528 1.740 35.337 1.00 47.41 100 GLY A C 1
ATOM 732 O O . GLY A 1 100 ? -29.210 0.956 34.689 1.00 47.41 100 GLY A O 1
ATOM 733 N N . ALA A 1 101 ? -28.151 1.494 36.585 1.00 46.97 101 ALA A N 1
ATOM 734 C CA . ALA A 1 101 ? -29.093 0.902 37.523 1.00 46.97 101 ALA A CA 1
ATOM 735 C C . ALA A 1 101 ? -28.982 1.715 38.814 1.00 46.97 101 ALA A C 1
ATOM 737 O O . ALA A 1 101 ? -27.961 1.661 39.501 1.00 46.97 101 ALA A O 1
ATOM 738 N N . GLY A 1 102 ? -29.977 2.581 39.020 1.00 43.16 102 GLY A N 1
ATOM 739 C CA . GLY A 1 102 ? -30.213 3.238 40.303 1.00 43.16 102 GLY A CA 1
ATOM 740 C C . GLY A 1 102 ? -30.758 2.275 41.346 1.00 43.16 102 GLY A C 1
ATOM 741 O O . GLY A 1 102 ? -31.017 1.099 41.001 1.00 43.16 102 GLY A O 1
#

Sequence (102 aa):
MSDALMHGAERITERVRERANAANVALLSVFWNGDEGLRGDADLQTLFIEGVEKTARVALTSDQVSGASEGGVTPDVDALLEEALNSIHVPAAPSPPEGGAG

Secondary structure (DSSP, 8-state):
--HHHHHHHHHHHHHHHHHHHHTT--EEEEEETGGG---TT-SEEEEEEEESS-EEEEEEEHHHHHHHHHH-S-HHHHHHHHHHHHHH--PPPPPPP-----

Radius of gyration: 16.75 Å; Cα contacts (8 Å, |Δi|>4): 153; chains: 1; bounding box: 47×28×56 Å

Organism: NCBI:txid527639

Mean predicted aligned error: 6.25 Å

Nearest PDB structures (foldseek):
  5myj-assembly1_A  TM=4.525E-01  e=3.420E+00  Lactococcus cremoris subsp. cremoris MG1363
  5njt-assembly1_x  TM=4.201E-01  e=1.981E+00  Bacillus subtilis subsp. subtilis str. 168
  7nfc-assembly1_N  TM=3.563E-01  e=9.022E+00  Homo sapiens

pLDDT: mean 89.73, std 12.98, range [43.16, 98.44]

Foldseek 3Di:
DDPLLVLLQVLLVVLLVVLCVVVVFAWPDKAKPPPVGDDPPDQWIWIWTDGPPDIFIDIDGSCQSSVCNPPNRDPVSSVSSNVRRVVRDDPDDPDDPPDDDD

Solvent-accessible surface area (backbone atoms only — not comparable to full-atom values): 5921 Å² total; per-residue (Å²): 116,55,69,45,43,52,46,5,47,50,47,48,52,50,49,49,53,54,52,27,57,76,68,73,41,67,70,75,48,74,48,35,54,66,95,72,37,82,58,71,86,43,68,62,44,38,40,38,43,29,28,87,89,34,72,30,75,45,82,39,41,43,64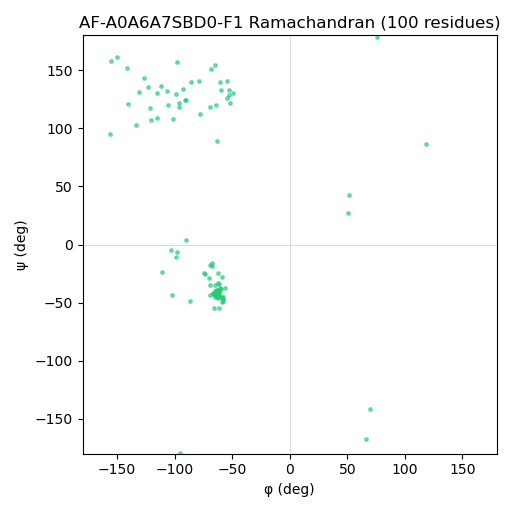,62,32,23,48,17,49,81,73,41,77,48,72,71,58,50,50,52,50,50,53,35,50,58,72,36,49,72,76,78,74,77,76,76,75,95,73,85,82,132